Protein AF-A0A8R1E162-F1 (afdb_monomer)

Organism: Caenorhabditis japonica (NCBI:txid281687)

Solvent-accessible surface area (backbone atoms only — not comparable to full-atom values): 7621 Å² total; per-residue (Å²): 132,63,86,86,76,81,49,99,60,56,69,64,55,54,43,65,66,39,56,52,49,50,54,48,38,51,54,51,52,52,53,52,51,52,51,54,53,46,60,74,77,42,94,71,64,73,76,71,47,50,65,53,53,52,53,47,50,51,52,45,52,51,50,51,51,53,49,59,73,41,41,67,60,51,53,52,51,74,73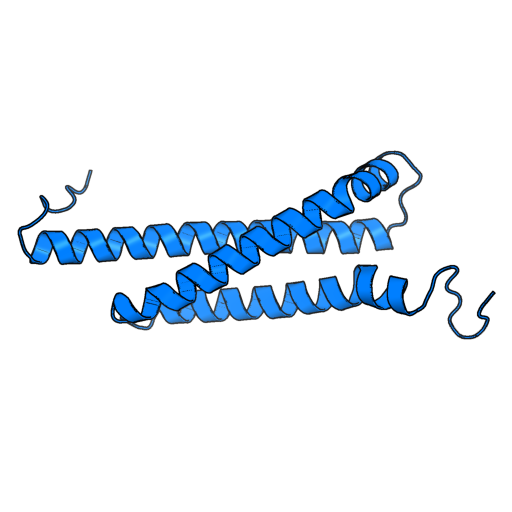,44,90,72,56,68,67,61,53,48,48,49,51,53,48,52,51,37,52,52,52,51,45,52,49,45,51,51,52,50,53,52,49,52,56,52,50,51,52,53,37,22,77,69,69,78,40,81,64,85,75,88,124

Radius of gyration: 20.41 Å; Cα contacts (8 Å, |Δi|>4): 56; chains: 1; bounding box: 57×27×56 Å

Secondary structure (DSSP, 8-state):
--TTS--SS-HHHHIIIIIHHHHHHHHHHHHHHHHHHHHHH----HHHHHHHHHHHHHHHHHHHHHHHHHHHHHHHHHHS---HHHHHHHHHHHHHHHHHHHHHHHHHHHHHHHHHHHHHHTTSS------

pLDDT: mean 71.92, std 12.59, range [33.78, 88.12]

Structure (mmCIF, N/CA/C/O backbone):
data_AF-A0A8R1E162-F1
#
_entry.id   AF-A0A8R1E162-F1
#
loop_
_atom_site.group_PDB
_atom_site.id
_atom_site.type_symbol
_atom_site.label_atom_id
_atom_site.label_alt_id
_atom_site.label_comp_id
_atom_site.label_asym_id
_atom_site.label_entity_id
_atom_site.label_seq_id
_atom_site.pdbx_PDB_ins_code
_atom_site.Cartn_x
_atom_site.Cartn_y
_atom_site.Cartn_z
_atom_site.occupancy
_atom_site.B_iso_or_equiv
_atom_site.auth_seq_id
_atom_site.auth_comp_id
_atom_site.auth_asym_id
_atom_site.auth_atom_id
_atom_site.pdbx_PDB_model_num
ATOM 1 N N . MET A 1 1 ? 30.392 -4.630 -24.524 1.00 35.34 1 MET A N 1
ATOM 2 C CA . MET A 1 1 ? 29.495 -5.801 -24.651 1.00 35.34 1 MET A CA 1
ATOM 3 C C . MET A 1 1 ? 29.882 -6.850 -23.614 1.00 35.34 1 MET A C 1
ATOM 5 O O . MET A 1 1 ? 30.885 -7.531 -23.805 1.00 35.34 1 MET A O 1
ATOM 9 N N . HIS A 1 2 ? 29.142 -6.963 -22.504 1.00 33.78 2 HIS A N 1
ATOM 10 C CA . HIS A 1 2 ? 29.360 -8.028 -21.514 1.00 33.78 2 HIS A CA 1
ATOM 11 C C . HIS A 1 2 ? 28.654 -9.313 -21.975 1.00 33.78 2 HIS A C 1
ATOM 13 O O . HIS A 1 2 ? 27.449 -9.491 -21.850 1.00 33.78 2 HIS A O 1
ATOM 19 N N . ARG A 1 3 ? 29.452 -10.203 -22.565 1.00 43.38 3 ARG A N 1
ATOM 20 C CA . ARG A 1 3 ? 29.062 -11.355 -23.393 1.00 43.38 3 ARG A CA 1
ATOM 21 C C . ARG A 1 3 ? 28.604 -12.603 -22.612 1.00 43.38 3 ARG A C 1
ATOM 23 O O . ARG A 1 3 ? 28.528 -13.677 -23.192 1.00 43.38 3 ARG A O 1
ATOM 30 N N . VAL A 1 4 ? 28.311 -12.487 -21.316 1.00 49.34 4 VAL A N 1
ATOM 31 C CA . VAL A 1 4 ? 27.971 -13.653 -20.468 1.00 49.34 4 VAL A CA 1
ATOM 32 C C . VAL A 1 4 ? 26.464 -13.772 -20.192 1.00 49.34 4 VAL A C 1
ATOM 34 O O . VAL A 1 4 ? 25.999 -14.869 -19.913 1.00 49.34 4 VAL A O 1
ATOM 37 N N . LEU A 1 5 ? 25.681 -12.692 -20.345 1.00 44.44 5 LEU A N 1
ATOM 38 C CA . LEU A 1 5 ? 24.229 -12.687 -20.064 1.00 44.44 5 LEU A CA 1
ATOM 39 C C . LEU A 1 5 ? 23.351 -12.101 -21.185 1.00 44.44 5 LEU A C 1
ATOM 41 O O . LEU A 1 5 ? 22.138 -12.048 -21.038 1.00 44.44 5 LEU A O 1
ATOM 45 N N . GLY A 1 6 ? 23.928 -11.669 -22.311 1.00 46.44 6 GLY A N 1
ATOM 46 C CA . GLY A 1 6 ? 23.145 -11.152 -23.445 1.00 46.44 6 GLY A CA 1
ATOM 47 C C . GLY A 1 6 ? 22.441 -9.807 -23.202 1.00 46.44 6 GLY A C 1
ATOM 48 O O . GLY A 1 6 ? 21.619 -9.410 -24.019 1.00 46.44 6 GLY A O 1
ATOM 49 N N . THR A 1 7 ? 22.762 -9.084 -22.124 1.00 47.56 7 THR A N 1
ATOM 50 C CA . THR A 1 7 ? 22.161 -7.779 -21.807 1.00 47.56 7 THR A CA 1
ATOM 51 C C . THR A 1 7 ? 23.043 -6.616 -22.285 1.00 47.56 7 THR A C 1
ATOM 53 O O . THR A 1 7 ? 24.261 -6.616 -22.089 1.00 47.56 7 THR A O 1
ATOM 56 N N . ASN A 1 8 ? 22.429 -5.601 -22.908 1.00 51.41 8 ASN A N 1
ATOM 57 C CA . ASN A 1 8 ? 23.106 -4.377 -23.381 1.00 51.41 8 ASN A CA 1
ATOM 58 C C . ASN A 1 8 ? 23.341 -3.329 -22.272 1.00 51.41 8 ASN A C 1
ATOM 60 O O . ASN A 1 8 ? 24.016 -2.330 -22.502 1.00 51.41 8 ASN A O 1
ATOM 64 N N . GLU A 1 9 ? 22.825 -3.583 -21.071 1.00 54.50 9 GLU A N 1
ATOM 65 C CA . GLU A 1 9 ? 22.853 -2.707 -19.897 1.00 54.50 9 GLU A CA 1
ATOM 66 C C . GLU A 1 9 ? 23.585 -3.390 -18.725 1.00 54.50 9 GLU A C 1
ATOM 68 O O . GLU A 1 9 ? 23.762 -4.616 -18.714 1.00 54.50 9 GLU A O 1
ATOM 73 N N . CYS A 1 10 ? 24.012 -2.605 -17.726 1.00 57.28 10 CYS A N 1
ATOM 74 C CA . CYS A 1 10 ? 24.603 -3.130 -16.491 1.00 57.28 10 CYS A CA 1
ATOM 75 C C . CYS A 1 10 ? 23.674 -4.175 -15.853 1.00 57.28 10 CYS A C 1
ATOM 77 O O . CYS A 1 10 ? 22.476 -3.944 -15.726 1.00 57.28 10 CYS A O 1
ATOM 79 N N . VAL A 1 11 ? 24.234 -5.293 -15.379 1.00 52.94 11 VAL A N 1
ATOM 80 C CA . VAL A 1 11 ? 23.497 -6.344 -14.645 1.00 52.94 11 VAL A CA 1
ATOM 81 C C . VAL A 1 11 ? 22.724 -5.749 -13.462 1.00 52.94 11 VAL A C 1
ATOM 83 O O . VAL A 1 11 ? 21.596 -6.151 -13.202 1.00 52.94 11 VAL A O 1
ATOM 86 N N . ALA A 1 12 ? 23.284 -4.716 -12.826 1.00 47.22 12 ALA A N 1
ATOM 87 C CA . ALA A 1 12 ? 22.604 -3.918 -11.813 1.00 47.22 12 ALA A CA 1
ATOM 88 C C . ALA A 1 12 ? 21.333 -3.231 -12.342 1.00 47.22 12 ALA A C 1
ATOM 90 O O . ALA A 1 12 ? 20.329 -3.275 -11.661 1.00 47.22 12 ALA A O 1
ATOM 91 N N . ASN A 1 13 ? 21.322 -2.684 -13.562 1.00 53.97 13 ASN A N 1
ATOM 92 C CA . ASN A 1 13 ? 20.135 -2.060 -14.162 1.00 53.97 13 ASN A CA 1
ATOM 93 C C . ASN A 1 13 ? 19.049 -3.098 -14.518 1.00 53.97 13 ASN A C 1
ATOM 95 O O . ASN A 1 13 ? 17.860 -2.826 -14.387 1.00 53.97 13 ASN A O 1
ATOM 99 N N . TYR A 1 14 ? 19.444 -4.314 -14.907 1.00 52.59 14 TYR A N 1
ATOM 100 C CA . TYR A 1 14 ? 18.510 -5.421 -15.154 1.00 52.59 14 TYR A CA 1
ATOM 101 C C . TYR A 1 14 ? 17.903 -5.977 -13.849 1.00 52.59 14 TYR A C 1
ATOM 103 O O . TYR A 1 14 ? 16.698 -6.225 -13.766 1.00 52.59 14 TYR A O 1
ATOM 111 N N . LEU A 1 15 ? 18.724 -6.117 -12.801 1.00 47.38 15 LEU A N 1
ATOM 112 C CA . LEU A 1 15 ? 18.287 -6.553 -11.471 1.00 47.38 15 LEU A CA 1
ATOM 113 C C . LEU A 1 15 ? 17.467 -5.479 -10.731 1.00 47.38 15 LEU A C 1
ATOM 115 O O . LEU A 1 15 ? 16.392 -5.815 -10.239 1.00 47.38 15 LEU A O 1
ATOM 119 N N . ASP A 1 16 ? 17.893 -4.208 -10.714 1.00 54.59 16 ASP A N 1
ATOM 120 C CA . ASP A 1 16 ? 17.160 -3.081 -10.094 1.00 54.59 16 ASP A CA 1
ATOM 121 C C . ASP A 1 16 ? 15.916 -2.661 -10.887 1.00 54.59 16 ASP A C 1
ATOM 123 O O . ASP A 1 16 ? 14.951 -2.133 -10.322 1.00 54.59 16 ASP A O 1
ATOM 127 N N . GLY A 1 17 ? 15.943 -2.821 -12.211 1.00 55.56 17 GLY A N 1
ATOM 128 C CA . GLY A 1 17 ? 14.936 -2.257 -13.105 1.00 55.56 17 GLY A CA 1
ATOM 129 C C . GLY A 1 17 ? 13.632 -3.047 -13.144 1.00 55.56 17 GLY A C 1
ATOM 130 O O . GLY A 1 17 ? 12.563 -2.437 -13.195 1.00 55.56 17 GLY A O 1
ATOM 131 N N . GLY A 1 18 ? 13.704 -4.383 -13.092 1.00 58.56 18 GLY A N 1
ATOM 132 C CA . GLY A 1 18 ? 12.543 -5.248 -13.330 1.00 58.56 18 GLY A CA 1
ATOM 133 C C . GLY A 1 18 ? 12.359 -6.372 -12.320 1.00 58.56 18 GLY A C 1
ATOM 134 O O . GLY A 1 18 ? 11.331 -6.428 -11.645 1.00 58.56 18 GLY A O 1
ATOM 135 N N . TYR A 1 19 ? 13.357 -7.244 -12.169 1.00 58.81 19 TYR A N 1
ATOM 136 C CA . TYR A 1 19 ? 13.227 -8.454 -11.347 1.00 58.81 19 TYR A CA 1
ATOM 137 C C . TYR A 1 19 ? 13.083 -8.162 -9.851 1.00 58.81 19 TYR A C 1
ATOM 139 O O . TYR A 1 19 ? 12.210 -8.734 -9.196 1.00 58.81 19 TYR A O 1
ATOM 147 N N . MET A 1 20 ? 13.882 -7.241 -9.308 1.00 60.91 20 MET A N 1
ATOM 148 C CA . MET A 1 20 ? 13.794 -6.873 -7.895 1.00 60.91 20 MET A CA 1
ATOM 149 C C . MET A 1 20 ? 12.483 -6.139 -7.581 1.00 60.91 20 MET A C 1
ATOM 151 O O . MET A 1 20 ? 11.869 -6.397 -6.549 1.00 60.91 20 MET A O 1
ATOM 155 N N . ARG A 1 21 ? 11.985 -5.301 -8.504 1.00 66.44 21 ARG A N 1
ATOM 156 C CA . ARG A 1 21 ? 10.689 -4.609 -8.366 1.00 66.44 21 ARG A CA 1
ATOM 157 C C . ARG A 1 21 ? 9.506 -5.569 -8.457 1.00 66.44 21 ARG A C 1
ATOM 159 O O . ARG A 1 21 ? 8.534 -5.405 -7.722 1.00 66.44 21 ARG A O 1
ATOM 166 N N . PHE A 1 22 ? 9.589 -6.577 -9.321 1.00 64.75 22 PHE A N 1
ATOM 167 C CA . PHE A 1 22 ? 8.576 -7.621 -9.455 1.00 64.75 22 PHE A CA 1
ATOM 168 C C . PHE A 1 22 ? 8.503 -8.500 -8.199 1.00 64.75 22 PHE A C 1
ATOM 170 O O . PHE A 1 22 ? 7.427 -8.648 -7.619 1.00 64.75 22 PHE A O 1
ATOM 177 N N . ALA A 1 23 ? 9.646 -9.011 -7.728 1.00 67.75 23 ALA A N 1
ATOM 178 C CA . ALA A 1 23 ? 9.720 -9.811 -6.505 1.00 67.75 23 ALA A CA 1
ATOM 179 C C . ALA A 1 23 ? 9.231 -9.019 -5.281 1.00 67.75 23 ALA A C 1
ATOM 181 O O . ALA A 1 23 ? 8.397 -9.513 -4.523 1.00 67.75 23 ALA A O 1
ATOM 182 N N . TRP A 1 24 ? 9.657 -7.757 -5.161 1.00 70.88 24 TRP A N 1
ATOM 183 C CA . TRP A 1 24 ? 9.173 -6.837 -4.133 1.00 70.88 24 TRP A CA 1
ATOM 184 C C . TRP A 1 24 ? 7.656 -6.647 -4.195 1.00 70.88 24 TRP A C 1
ATOM 186 O O . TRP A 1 24 ? 6.981 -6.683 -3.173 1.00 70.88 24 TRP A O 1
ATOM 196 N N . THR A 1 25 ? 7.093 -6.474 -5.393 1.00 69.62 25 THR A N 1
ATOM 197 C CA . THR A 1 25 ? 5.648 -6.276 -5.563 1.00 69.62 25 THR A CA 1
ATOM 198 C C . THR A 1 25 ? 4.849 -7.503 -5.121 1.00 69.62 25 THR A C 1
ATOM 200 O O . THR A 1 25 ? 3.793 -7.353 -4.505 1.00 69.62 25 THR A O 1
ATOM 203 N N . ILE A 1 26 ? 5.350 -8.713 -5.383 1.00 73.38 26 ILE A N 1
ATOM 204 C CA . ILE A 1 26 ? 4.723 -9.965 -4.935 1.00 73.38 26 ILE A CA 1
ATOM 205 C C . ILE A 1 26 ? 4.803 -10.099 -3.416 1.00 73.38 26 ILE A C 1
ATOM 207 O O . ILE A 1 26 ? 3.782 -10.348 -2.770 1.00 73.38 26 ILE A O 1
ATOM 211 N N . GLU A 1 27 ? 5.992 -9.914 -2.844 1.00 76.19 27 GLU A N 1
ATOM 212 C CA . GLU A 1 27 ? 6.207 -10.014 -1.401 1.00 76.19 27 GLU A CA 1
ATOM 213 C C . GLU A 1 27 ? 5.341 -8.990 -0.661 1.00 76.19 27 GLU A C 1
ATOM 215 O O . GLU A 1 27 ? 4.576 -9.351 0.237 1.00 76.19 27 GLU A O 1
ATOM 220 N N . GLN A 1 28 ? 5.337 -7.742 -1.129 1.00 75.88 28 GLN A N 1
ATOM 221 C CA . GLN A 1 28 ? 4.508 -6.678 -0.580 1.00 75.88 28 GLN A CA 1
ATOM 222 C C . GLN A 1 28 ? 3.016 -7.001 -0.715 1.00 75.88 28 GLN A C 1
ATOM 224 O O . GLN A 1 28 ? 2.279 -6.873 0.258 1.00 75.88 28 GLN A O 1
ATOM 229 N N . SER A 1 29 ? 2.552 -7.487 -1.871 1.00 73.44 29 SER A N 1
ATOM 230 C CA . SER A 1 29 ? 1.143 -7.877 -2.051 1.00 73.44 29 SER A CA 1
ATOM 231 C C . SER A 1 29 ? 0.734 -8.996 -1.089 1.00 73.44 29 SER A C 1
ATOM 233 O O . SER A 1 29 ? -0.354 -8.954 -0.511 1.00 73.44 29 SER A O 1
ATOM 235 N N . SER A 1 30 ? 1.621 -9.968 -0.858 1.00 75.38 30 SER A N 1
ATOM 236 C CA . SER A 1 30 ? 1.380 -11.060 0.087 1.00 75.38 30 SER A CA 1
ATOM 237 C C . SER A 1 30 ? 1.320 -10.568 1.540 1.00 75.38 30 SER A C 1
ATOM 239 O O . SER A 1 30 ? 0.408 -10.937 2.282 1.00 75.38 30 SER A O 1
ATOM 241 N N . ALA A 1 31 ? 2.216 -9.658 1.931 1.00 76.88 31 ALA A N 1
ATOM 242 C CA . ALA A 1 31 ? 2.233 -9.056 3.260 1.00 76.88 31 ALA A CA 1
ATOM 243 C C . ALA A 1 31 ? 0.986 -8.188 3.511 1.00 76.88 31 ALA A C 1
ATOM 245 O O . ALA A 1 31 ? 0.373 -8.258 4.582 1.00 76.88 31 ALA A O 1
ATOM 246 N N . LEU A 1 32 ? 0.553 -7.419 2.507 1.00 76.25 32 LEU A N 1
ATOM 247 C CA . LEU A 1 32 ? -0.677 -6.626 2.562 1.00 76.25 32 LEU A CA 1
ATOM 248 C C . LEU A 1 32 ? -1.907 -7.527 2.729 1.00 76.25 32 LEU A C 1
ATOM 250 O O . LEU A 1 32 ? -2.766 -7.251 3.565 1.00 76.25 32 LEU A O 1
ATOM 254 N N . PHE A 1 33 ? -1.962 -8.656 2.024 1.00 76.50 33 PHE A N 1
ATOM 255 C CA . PHE A 1 33 ? -3.051 -9.618 2.178 1.00 76.50 33 PHE A CA 1
ATOM 256 C C . PHE A 1 33 ? -3.095 -10.234 3.586 1.00 76.50 33 PHE A C 1
ATOM 258 O O . PHE A 1 33 ? -4.145 -10.253 4.230 1.00 76.50 33 PHE A O 1
ATOM 265 N N . VAL A 1 34 ? -1.949 -10.669 4.119 1.00 77.88 34 VAL A N 1
ATOM 266 C CA . VAL A 1 34 ? -1.856 -11.212 5.486 1.00 77.88 34 VAL A CA 1
ATOM 267 C C . VAL A 1 34 ? -2.256 -10.165 6.530 1.00 77.88 34 VAL A C 1
ATOM 269 O O . VAL A 1 34 ? -2.950 -10.478 7.501 1.00 77.88 34 VAL A O 1
ATOM 272 N N . SER A 1 35 ? -1.866 -8.905 6.332 1.00 74.75 35 SER A N 1
ATOM 273 C CA . SER A 1 35 ? -2.237 -7.821 7.244 1.00 74.75 35 SER A CA 1
ATOM 274 C C . SER A 1 35 ? -3.731 -7.472 7.188 1.00 74.75 35 SER A C 1
ATOM 276 O O . SER A 1 35 ? -4.315 -7.253 8.251 1.00 74.75 35 SER A O 1
ATOM 278 N N . LEU A 1 36 ? -4.388 -7.530 6.018 1.00 75.00 36 LEU A N 1
ATOM 279 C CA . LEU A 1 36 ? -5.856 -7.441 5.908 1.00 75.00 36 LEU A CA 1
ATOM 280 C C . LEU A 1 36 ? -6.546 -8.540 6.718 1.00 75.00 36 LEU A C 1
ATOM 282 O O . LEU A 1 36 ? -7.439 -8.254 7.516 1.00 75.00 36 LEU A O 1
ATOM 286 N N . VAL A 1 37 ? -6.102 -9.790 6.562 1.00 78.12 37 VAL A N 1
ATOM 287 C CA . VAL A 1 37 ? -6.651 -10.925 7.318 1.00 78.12 37 VAL A CA 1
ATOM 288 C C . VAL A 1 37 ? -6.456 -10.715 8.824 1.00 78.12 37 VAL A C 1
ATOM 290 O O . VAL A 1 37 ? -7.390 -10.895 9.605 1.00 78.12 37 VAL A O 1
ATOM 293 N N . SER A 1 38 ? -5.277 -10.248 9.249 1.00 75.94 38 SER A N 1
ATOM 294 C CA . SER A 1 38 ? -5.001 -9.950 10.660 1.00 75.94 38 SER A CA 1
ATOM 295 C C . SER A 1 38 ? -5.922 -8.863 11.224 1.00 75.94 38 SER A C 1
ATOM 297 O O . SER A 1 38 ? -6.373 -8.986 12.363 1.00 75.94 38 SER A O 1
ATOM 299 N N . LEU A 1 39 ? -6.228 -7.819 10.446 1.00 72.94 39 LEU A N 1
ATOM 300 C CA . LEU A 1 39 ? -7.116 -6.730 10.868 1.00 72.94 39 LEU A CA 1
ATOM 301 C C . LEU A 1 39 ? -8.557 -7.198 11.087 1.00 72.94 39 LEU A C 1
ATOM 303 O O . LEU A 1 39 ? -9.210 -6.723 12.016 1.00 72.94 39 LEU A O 1
ATOM 307 N N . ILE A 1 40 ? -9.039 -8.132 10.265 1.00 75.31 40 ILE A N 1
ATOM 308 C CA . ILE A 1 40 ? -10.393 -8.691 10.383 1.00 75.31 40 ILE A CA 1
ATOM 309 C C . ILE A 1 40 ? -10.471 -9.657 11.572 1.00 75.31 40 ILE A C 1
ATOM 311 O O . ILE A 1 40 ? -11.416 -9.603 12.360 1.00 75.31 40 ILE A O 1
ATOM 315 N N . CYS A 1 41 ? -9.472 -10.530 11.730 1.00 74.56 41 CYS A N 1
ATOM 316 C CA . CYS A 1 41 ? -9.500 -11.586 12.741 1.00 74.56 41 CYS A CA 1
ATOM 317 C C . CYS A 1 4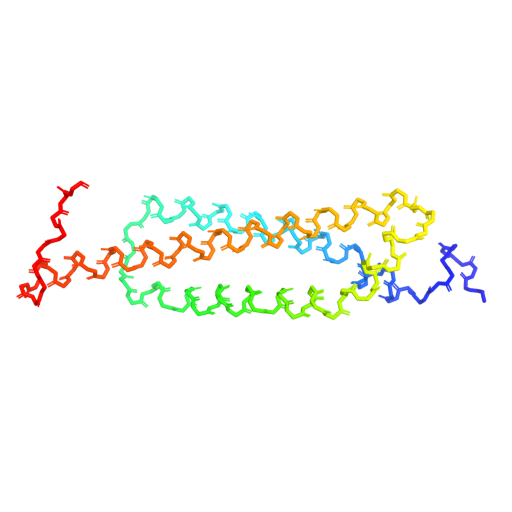1 ? -9.109 -11.110 14.149 1.00 74.56 41 CYS A C 1
ATOM 319 O O . CYS A 1 41 ? -9.527 -11.720 15.133 1.00 74.56 41 CYS A O 1
ATOM 321 N N . MET A 1 42 ? -8.310 -10.044 14.283 1.00 71.31 42 MET A N 1
ATOM 322 C CA . MET A 1 42 ? -7.768 -9.609 15.576 1.00 71.31 42 MET A CA 1
ATOM 323 C C . MET A 1 42 ? -8.212 -8.192 15.946 1.00 71.31 42 MET A C 1
ATOM 325 O O . MET A 1 42 ? -7.875 -7.207 15.290 1.00 71.31 42 MET A O 1
ATOM 329 N N . LYS A 1 43 ? -8.888 -8.053 17.092 1.00 66.06 43 LYS A N 1
ATOM 330 C CA . LYS A 1 43 ? -9.170 -6.742 17.695 1.00 66.06 43 LYS A CA 1
ATOM 331 C C . LYS A 1 43 ? -7.888 -6.187 18.323 1.00 66.06 43 LYS A C 1
ATOM 333 O O . LYS A 1 43 ? -7.592 -6.474 19.478 1.00 66.06 43 LYS A O 1
ATOM 338 N N . LYS A 1 44 ? -7.125 -5.391 17.569 1.00 69.06 44 LYS A N 1
ATOM 339 C CA . LYS A 1 44 ? -5.909 -4.736 18.078 1.00 69.06 44 LYS A CA 1
ATOM 340 C C . LYS A 1 44 ? -6.218 -3.400 18.778 1.00 69.06 44 LYS A C 1
ATOM 342 O O . LYS A 1 44 ? -7.166 -2.710 18.383 1.00 69.06 44 LYS A O 1
ATOM 347 N N . PRO A 1 45 ? -5.450 -3.029 19.820 1.00 71.94 45 PRO A N 1
ATOM 348 C CA . PRO A 1 45 ? -5.557 -1.716 20.451 1.00 71.94 45 PRO A CA 1
ATOM 349 C C . PRO A 1 45 ? -5.119 -0.611 19.478 1.00 71.94 45 PRO A C 1
ATOM 351 O O . PRO A 1 45 ? -4.190 -0.797 18.694 1.00 71.94 45 PRO A O 1
ATOM 354 N N . LEU A 1 46 ? -5.779 0.550 19.548 1.00 73.88 46 LEU A N 1
ATOM 355 C CA . LEU A 1 46 ? -5.620 1.646 18.580 1.00 73.88 46 LEU A CA 1
ATOM 356 C C . LEU A 1 46 ? -4.1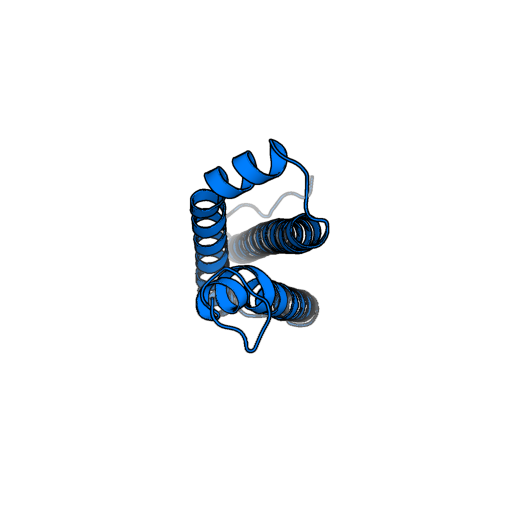76 2.178 18.499 1.00 73.88 46 LEU A C 1
ATOM 358 O O . LEU A 1 46 ? -3.690 2.511 17.424 1.00 73.88 46 LEU A O 1
ATOM 362 N N . TRP A 1 47 ? -3.467 2.197 19.631 1.00 74.38 47 TRP A N 1
ATOM 363 C CA . TRP A 1 47 ? -2.084 2.678 19.709 1.00 74.38 47 TRP A CA 1
ATOM 364 C C . TRP A 1 47 ? -1.104 1.815 18.901 1.00 74.38 47 TRP A C 1
ATOM 366 O O . TRP A 1 47 ? -0.123 2.319 18.368 1.00 74.38 47 TRP A O 1
ATOM 376 N N . LEU A 1 48 ? -1.401 0.521 18.737 1.00 77.69 48 LEU A N 1
ATOM 377 C CA . LEU A 1 48 ? -0.571 -0.393 17.950 1.00 77.69 48 LEU A CA 1
ATOM 378 C C . LEU A 1 48 ? -0.800 -0.240 16.436 1.00 77.69 48 LEU A C 1
ATOM 380 O O . LEU A 1 48 ? 0.019 -0.704 15.647 1.00 77.69 48 LEU A O 1
ATOM 384 N N . LEU A 1 49 ? -1.890 0.416 16.014 1.00 78.81 49 LEU A N 1
ATOM 385 C CA . LEU A 1 49 ? -2.138 0.708 14.599 1.00 78.81 49 LEU A CA 1
ATOM 386 C C . LEU A 1 49 ? -1.266 1.858 14.076 1.00 78.81 49 LEU A C 1
ATOM 388 O O . LEU A 1 49 ? -0.956 1.879 12.890 1.00 78.81 49 LEU A O 1
ATOM 392 N N . TRP A 1 50 ? -0.856 2.784 14.945 1.00 79.50 50 TRP A N 1
ATOM 393 C CA . TRP A 1 50 ? -0.115 3.993 14.570 1.00 79.50 50 TRP A CA 1
ATOM 394 C C . TRP A 1 50 ? 1.209 3.724 13.841 1.00 79.50 50 TRP A C 1
ATOM 396 O O . TRP A 1 50 ? 1.401 4.273 12.754 1.00 79.50 50 TRP A O 1
ATOM 406 N N . PRO A 1 51 ? 2.112 2.865 14.362 1.00 83.62 51 PRO A N 1
ATOM 407 C CA . PRO A 1 51 ? 3.356 2.537 13.665 1.00 83.62 51 PRO A CA 1
ATOM 408 C C . PRO A 1 51 ? 3.101 1.890 12.300 1.00 83.62 51 PRO A C 1
ATOM 410 O O . PRO A 1 51 ? 3.793 2.195 11.331 1.00 83.62 51 PRO A O 1
ATOM 413 N N . GLY A 1 52 ? 2.071 1.041 12.212 1.00 81.44 52 GLY A N 1
ATOM 414 C CA . GLY A 1 52 ? 1.651 0.419 10.958 1.00 81.44 52 GLY A CA 1
ATOM 415 C C . GLY A 1 52 ? 1.136 1.442 9.945 1.00 81.44 52 GLY A C 1
ATOM 416 O O . GLY A 1 52 ? 1.532 1.393 8.786 1.00 81.44 52 GLY A O 1
ATOM 417 N N . LEU A 1 53 ? 0.322 2.407 10.385 1.00 84.25 53 LEU A N 1
ATOM 418 C CA . LEU A 1 53 ? -0.172 3.509 9.553 1.00 84.25 53 LEU A CA 1
ATOM 419 C C . LEU A 1 53 ? 0.976 4.352 8.987 1.00 84.25 53 LEU A C 1
ATOM 421 O O . LEU A 1 53 ? 0.978 4.670 7.797 1.00 84.25 53 LEU A O 1
ATOM 425 N N . LEU A 1 54 ? 1.948 4.705 9.834 1.00 85.56 54 LEU A N 1
ATOM 426 C CA . LEU A 1 54 ? 3.106 5.508 9.440 1.00 85.56 54 LEU A CA 1
ATOM 427 C C . LEU A 1 54 ? 3.984 4.774 8.427 1.00 85.56 54 LEU A C 1
ATOM 429 O O . LEU A 1 54 ? 4.298 5.338 7.381 1.00 85.56 54 LEU A O 1
ATOM 433 N N . MET A 1 55 ? 4.330 3.515 8.710 1.00 85.25 55 MET A N 1
ATOM 434 C CA . MET A 1 55 ? 5.121 2.680 7.801 1.00 85.25 55 MET A CA 1
ATOM 435 C C . MET A 1 55 ? 4.407 2.482 6.463 1.00 85.25 55 MET A C 1
ATOM 437 O O . MET A 1 55 ? 4.988 2.671 5.402 1.00 85.25 55 MET A O 1
ATOM 441 N N . GLN A 1 56 ? 3.117 2.158 6.482 1.00 85.69 56 GLN A N 1
ATOM 442 C CA . GLN A 1 56 ? 2.360 1.928 5.255 1.00 85.69 56 GLN A CA 1
ATOM 443 C C . GLN A 1 56 ? 2.211 3.209 4.409 1.00 85.69 56 GLN A C 1
ATOM 445 O O . GLN A 1 56 ? 2.291 3.179 3.174 1.00 85.69 56 GLN A O 1
ATOM 450 N N . SER A 1 57 ? 2.054 4.359 5.067 1.00 86.56 57 SER A N 1
ATOM 451 C CA . SER A 1 57 ? 2.010 5.662 4.398 1.00 86.56 57 SER A CA 1
ATOM 452 C C . SER A 1 57 ? 3.369 6.032 3.795 1.00 86.56 57 SER A C 1
ATOM 454 O O . SER A 1 57 ? 3.412 6.496 2.656 1.00 86.56 57 SER A O 1
ATOM 456 N N . SER A 1 58 ? 4.482 5.771 4.492 1.00 86.38 58 SER A N 1
ATOM 457 C CA . SER A 1 58 ? 5.827 6.022 3.956 1.00 86.38 58 SER A CA 1
ATOM 458 C C . SER A 1 58 ? 6.150 5.120 2.763 1.00 86.38 58 SER A C 1
ATOM 460 O O . SER A 1 58 ? 6.683 5.613 1.771 1.00 86.38 58 SER A O 1
ATOM 462 N N . TYR A 1 59 ? 5.741 3.846 2.787 1.00 82.88 59 TYR A N 1
ATOM 463 C CA . TYR A 1 59 ? 5.852 2.952 1.628 1.00 82.88 59 TYR A CA 1
ATOM 464 C C . TYR A 1 59 ? 5.067 3.465 0.423 1.00 82.88 59 TYR A C 1
ATOM 466 O O . TYR A 1 59 ? 5.580 3.477 -0.695 1.00 82.88 59 TYR A O 1
ATOM 474 N N . THR A 1 60 ? 3.834 3.926 0.643 1.00 85.19 60 THR A N 1
ATOM 475 C CA . THR A 1 60 ? 3.000 4.486 -0.430 1.00 85.19 60 THR A CA 1
ATOM 476 C C . THR A 1 60 ? 3.645 5.732 -1.035 1.00 85.19 60 THR A C 1
ATOM 478 O O . THR A 1 60 ? 3.709 5.857 -2.255 1.00 85.19 60 THR A O 1
ATOM 481 N N . LEU A 1 61 ? 4.186 6.625 -0.201 1.00 84.75 61 LEU A N 1
ATOM 482 C CA . LEU A 1 61 ? 4.917 7.805 -0.665 1.00 84.75 61 LEU A CA 1
ATOM 483 C C . LEU A 1 61 ? 6.192 7.431 -1.430 1.00 84.75 61 LEU A C 1
ATOM 485 O O . LEU A 1 61 ? 6.434 7.978 -2.503 1.00 84.75 61 LEU A O 1
ATOM 489 N N . GLY A 1 62 ? 6.973 6.476 -0.924 1.00 84.31 62 GLY A N 1
ATOM 490 C CA . GLY A 1 62 ? 8.181 5.991 -1.590 1.00 84.31 62 GLY A CA 1
ATOM 491 C C . GLY A 1 62 ? 7.888 5.431 -2.982 1.00 84.31 62 GLY A C 1
ATOM 492 O O . GLY A 1 62 ? 8.553 5.800 -3.949 1.00 84.31 62 GLY A O 1
ATOM 493 N N . LEU A 1 63 ? 6.843 4.608 -3.112 1.00 79.88 63 LEU A N 1
ATOM 494 C CA . LEU A 1 63 ? 6.415 4.072 -4.405 1.00 79.88 63 LEU A CA 1
ATOM 495 C C . LEU A 1 63 ? 5.898 5.163 -5.354 1.00 79.88 63 LEU A C 1
ATOM 497 O O . LEU A 1 63 ? 6.191 5.108 -6.546 1.00 79.88 63 LEU A O 1
ATOM 501 N N . SER A 1 64 ? 5.203 6.187 -4.850 1.00 82.44 64 SER A N 1
ATOM 502 C CA . SER A 1 64 ? 4.793 7.340 -5.667 1.00 82.44 64 SER A CA 1
ATOM 503 C C . SER A 1 64 ? 5.999 8.098 -6.227 1.00 82.44 64 SER A C 1
ATOM 505 O O . SER A 1 64 ? 6.013 8.448 -7.405 1.00 82.44 64 SER A O 1
ATOM 507 N N . VAL A 1 65 ? 7.039 8.315 -5.413 1.00 83.81 65 VAL A N 1
ATOM 508 C CA . VAL A 1 65 ? 8.280 8.978 -5.851 1.00 83.81 65 VAL A CA 1
ATOM 509 C C . VAL A 1 65 ? 9.018 8.134 -6.890 1.00 83.81 65 VAL A C 1
ATOM 511 O O . VAL A 1 65 ? 9.449 8.663 -7.911 1.00 83.81 65 VAL A O 1
ATOM 514 N N . LEU A 1 66 ? 9.111 6.819 -6.682 1.00 77.88 66 LEU A N 1
ATOM 515 C CA . LEU A 1 66 ? 9.677 5.883 -7.662 1.00 77.88 66 LEU A CA 1
ATOM 516 C C . LEU A 1 66 ? 8.893 5.903 -8.985 1.00 77.88 66 LEU A C 1
ATOM 518 O O . LEU A 1 66 ? 9.492 5.917 -10.063 1.00 77.88 66 LEU A O 1
ATOM 522 N N . THR A 1 67 ? 7.563 5.980 -8.915 1.00 78.75 67 THR A N 1
ATOM 523 C CA . THR A 1 67 ? 6.697 6.104 -10.096 1.00 78.75 67 THR A CA 1
ATOM 524 C C . THR A 1 67 ? 6.957 7.425 -10.825 1.00 78.75 67 THR A C 1
ATOM 526 O O . THR A 1 67 ? 7.119 7.443 -12.040 1.00 78.75 6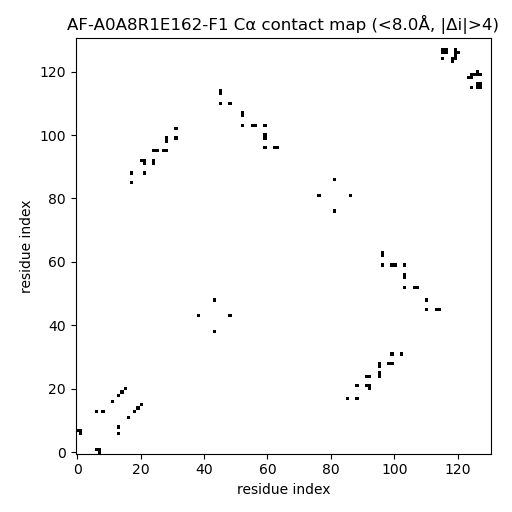7 THR A O 1
ATOM 529 N N . MET A 1 68 ? 7.091 8.534 -10.094 1.00 80.12 68 MET A N 1
ATOM 530 C CA . MET A 1 68 ? 7.418 9.838 -10.677 1.00 80.12 68 MET A CA 1
ATOM 531 C C . MET A 1 68 ? 8.817 9.860 -11.312 1.00 80.12 68 MET A C 1
ATOM 533 O O . MET A 1 68 ? 8.986 10.398 -12.402 1.00 80.12 68 MET A O 1
ATOM 537 N N . ALA A 1 69 ? 9.810 9.230 -10.679 1.00 75.75 69 ALA A N 1
ATOM 538 C CA . ALA A 1 69 ? 11.168 9.117 -11.214 1.00 75.75 69 ALA A CA 1
ATOM 539 C C . ALA A 1 69 ? 11.230 8.266 -12.495 1.00 75.75 69 ALA A C 1
ATOM 541 O O . ALA A 1 69 ? 12.093 8.473 -13.347 1.00 75.75 69 ALA A O 1
ATOM 542 N N . THR A 1 70 ? 10.301 7.321 -12.647 1.00 70.69 70 THR A N 1
ATOM 543 C CA . THR A 1 70 ? 10.188 6.450 -13.825 1.00 70.69 70 THR A CA 1
ATOM 544 C C . THR A 1 70 ? 9.213 6.978 -14.883 1.00 70.69 70 THR A C 1
ATOM 546 O O . THR A 1 70 ? 9.227 6.479 -16.004 1.00 70.69 70 THR A O 1
ATOM 549 N N . ALA A 1 71 ? 8.452 8.042 -14.598 1.00 71.75 71 ALA A N 1
ATOM 550 C CA . ALA A 1 71 ? 7.527 8.702 -15.528 1.00 71.75 71 ALA A CA 1
ATOM 551 C C . ALA A 1 71 ? 8.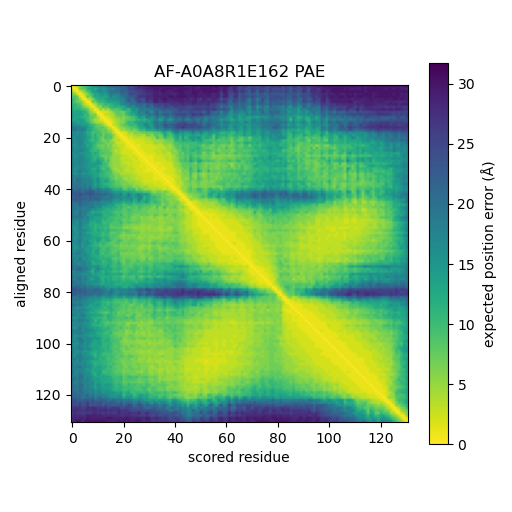101 9.010 -16.927 1.00 71.75 71 ALA A C 1
ATOM 553 O O . ALA A 1 71 ? 7.434 8.676 -17.907 1.00 71.75 71 ALA A O 1
ATOM 554 N N . PRO A 1 72 ? 9.315 9.579 -17.087 1.00 68.50 72 PRO A N 1
ATOM 555 C CA . PRO A 1 72 ? 9.870 9.816 -18.423 1.00 68.50 72 PRO A CA 1
ATOM 556 C C . PRO A 1 72 ? 10.126 8.512 -19.190 1.00 68.50 72 PRO A C 1
ATOM 558 O O . PRO A 1 72 ? 9.858 8.440 -20.385 1.00 68.50 72 PRO A O 1
ATOM 561 N N . LYS A 1 73 ? 10.552 7.448 -18.496 1.00 65.88 73 LYS A N 1
ATOM 562 C CA . LYS A 1 73 ? 10.748 6.118 -19.092 1.00 65.88 73 LYS A CA 1
ATOM 563 C C . LYS A 1 73 ? 9.431 5.446 -19.469 1.00 65.88 73 LYS A C 1
ATOM 565 O O . LYS A 1 73 ? 9.375 4.740 -20.469 1.00 65.88 73 LYS A O 1
ATOM 570 N N . ILE A 1 74 ? 8.368 5.712 -18.712 1.00 64.38 74 ILE A N 1
ATOM 571 C CA . ILE A 1 74 ? 7.004 5.277 -19.036 1.00 64.38 74 ILE A CA 1
ATOM 572 C C . ILE A 1 74 ? 6.511 5.979 -20.307 1.00 64.38 74 ILE A C 1
ATOM 574 O O . ILE A 1 74 ? 5.920 5.339 -21.173 1.00 64.38 74 ILE A O 1
ATOM 578 N N . LEU A 1 75 ? 6.788 7.279 -20.449 1.00 65.50 75 LEU A N 1
ATOM 579 C CA . LEU A 1 75 ? 6.410 8.053 -21.633 1.00 65.50 75 LEU A CA 1
ATOM 580 C C . LEU A 1 75 ? 7.161 7.585 -22.890 1.00 65.50 75 LEU A C 1
ATOM 582 O O . LEU A 1 75 ? 6.554 7.441 -23.948 1.00 65.50 75 LEU A O 1
ATOM 586 N N . GLU A 1 76 ? 8.463 7.310 -22.760 1.00 65.44 76 GLU A N 1
ATOM 587 C CA . GLU A 1 76 ? 9.290 6.726 -23.827 1.00 65.44 76 GLU A CA 1
ATOM 588 C C . GLU A 1 76 ? 8.773 5.336 -24.240 1.00 65.44 76 GLU A C 1
ATOM 590 O O . GLU A 1 76 ? 8.652 5.060 -25.432 1.00 65.44 76 GLU A O 1
ATOM 595 N N . ALA A 1 77 ? 8.396 4.489 -23.274 1.00 61.84 77 ALA A N 1
ATOM 596 C CA . ALA A 1 77 ? 7.853 3.152 -23.529 1.00 61.84 77 ALA A CA 1
ATOM 597 C C . ALA A 1 77 ? 6.454 3.166 -24.176 1.00 61.84 77 ALA A C 1
ATOM 599 O O . ALA A 1 77 ? 6.125 2.266 -24.941 1.00 61.84 77 ALA A O 1
ATOM 600 N N . LEU A 1 78 ? 5.628 4.182 -23.902 1.00 63.47 78 LEU A N 1
ATOM 601 C CA . LEU A 1 78 ? 4.330 4.377 -24.565 1.00 63.47 78 LEU A CA 1
ATOM 602 C C . LEU A 1 78 ? 4.470 4.923 -25.998 1.00 63.47 78 LEU A C 1
ATOM 604 O O . LEU A 1 78 ? 3.552 4.767 -26.802 1.00 63.47 78 LEU A O 1
ATOM 608 N N . GLY A 1 79 ? 5.593 5.578 -26.311 1.00 67.81 79 GLY A N 1
ATOM 609 C CA . GLY A 1 79 ? 5.840 6.261 -27.584 1.00 67.81 79 GLY A CA 1
ATOM 610 C C . GLY A 1 79 ? 6.602 5.457 -28.648 1.00 67.81 79 GLY A C 1
ATOM 611 O O . GLY A 1 79 ? 6.729 5.941 -29.771 1.00 67.81 79 GLY A O 1
ATOM 612 N N . GLY A 1 80 ? 7.110 4.259 -28.340 1.00 61.06 80 GLY A N 1
ATOM 613 C CA . GLY A 1 80 ? 7.927 3.448 -29.254 1.00 61.06 80 GLY A CA 1
ATOM 614 C C . GLY A 1 80 ? 7.692 1.944 -29.094 1.00 61.06 80 GLY A C 1
ATOM 615 O O . GLY A 1 80 ? 7.210 1.506 -28.059 1.00 61.06 80 GLY A O 1
ATOM 616 N N . ILE A 1 81 ? 7.999 1.181 -30.153 1.00 58.09 81 ILE A N 1
ATOM 617 C CA . ILE A 1 81 ? 7.770 -0.270 -30.328 1.00 58.09 81 ILE A CA 1
ATOM 618 C C . ILE A 1 81 ? 7.948 -1.025 -29.001 1.00 58.09 81 ILE A C 1
ATOM 620 O O . ILE A 1 81 ? 9.053 -1.130 -28.479 1.00 58.09 81 ILE A O 1
ATOM 624 N N . ILE A 1 82 ? 6.834 -1.502 -28.450 1.00 57.81 82 ILE A N 1
ATOM 625 C CA . ILE A 1 82 ? 6.765 -2.035 -27.090 1.00 57.81 82 ILE A CA 1
ATOM 626 C C . ILE A 1 82 ? 7.407 -3.425 -27.043 1.00 57.81 82 ILE A C 1
ATOM 628 O O . ILE A 1 82 ? 6.885 -4.369 -27.640 1.00 57.81 82 ILE A O 1
ATOM 632 N N . ASP A 1 83 ? 8.482 -3.571 -26.267 1.00 64.81 83 ASP A N 1
ATOM 633 C CA . ASP A 1 83 ? 8.949 -4.880 -25.812 1.00 64.81 83 ASP A CA 1
ATOM 634 C C . ASP A 1 83 ? 7.952 -5.445 -24.787 1.00 64.81 83 ASP A C 1
ATOM 636 O O . ASP A 1 83 ? 7.677 -4.837 -23.746 1.00 64.81 83 ASP A O 1
ATOM 640 N N . PHE A 1 84 ? 7.396 -6.625 -25.078 1.00 66.75 84 PHE A N 1
ATOM 641 C CA . PHE A 1 84 ? 6.365 -7.281 -24.259 1.00 66.75 84 PHE A CA 1
ATOM 642 C C . PHE A 1 84 ? 6.800 -7.482 -22.795 1.00 66.75 84 PHE A C 1
ATOM 644 O O . PHE A 1 84 ? 5.990 -7.369 -21.876 1.00 66.75 84 PHE A O 1
ATOM 651 N N . GLU A 1 85 ? 8.091 -7.726 -22.569 1.00 69.12 85 GLU A N 1
ATOM 652 C CA . GLU A 1 85 ? 8.676 -7.912 -21.239 1.00 69.12 85 GLU A CA 1
ATOM 653 C C . GLU A 1 85 ? 8.625 -6.628 -20.393 1.00 69.12 85 GLU A C 1
ATOM 655 O O . GLU A 1 85 ? 8.209 -6.662 -19.232 1.00 69.12 85 GLU A O 1
ATOM 660 N N . LEU A 1 86 ? 8.953 -5.474 -20.987 1.00 68.56 86 LEU A N 1
ATOM 661 C CA . LEU A 1 86 ? 8.907 -4.176 -20.308 1.00 68.56 86 LEU A CA 1
ATOM 662 C C . LEU A 1 86 ? 7.467 -3.791 -19.947 1.00 68.56 86 LEU A C 1
ATOM 664 O O . LEU A 1 86 ? 7.208 -3.321 -18.837 1.00 68.56 86 LEU A O 1
ATOM 668 N N . ALA A 1 87 ? 6.522 -4.037 -20.859 1.00 69.56 87 ALA A N 1
ATOM 669 C CA . ALA A 1 87 ? 5.103 -3.792 -20.617 1.00 69.56 87 ALA A CA 1
ATOM 670 C C . ALA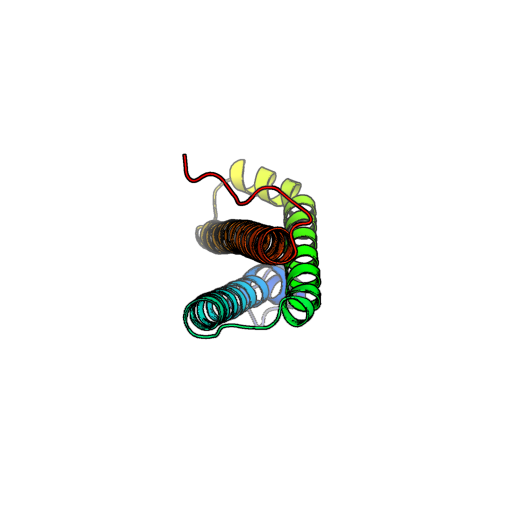 A 1 87 ? 4.550 -4.655 -19.473 1.00 69.56 87 ALA A C 1
ATOM 672 O O . ALA A 1 87 ? 3.761 -4.170 -18.657 1.00 69.56 87 ALA A O 1
ATOM 673 N N . LEU A 1 88 ? 4.980 -5.916 -19.375 1.00 72.00 88 LEU A N 1
ATOM 674 C CA . LEU A 1 88 ? 4.557 -6.828 -18.313 1.00 72.00 88 LEU A CA 1
ATOM 675 C C . LEU A 1 88 ? 5.081 -6.369 -16.948 1.00 72.00 88 LEU A C 1
ATOM 677 O O . LEU A 1 88 ? 4.298 -6.226 -16.008 1.00 72.00 88 LEU A O 1
ATOM 681 N N . ILE A 1 89 ? 6.380 -6.073 -16.849 1.00 71.62 89 ILE A N 1
ATOM 682 C CA . ILE A 1 89 ? 7.011 -5.569 -15.618 1.00 71.62 89 ILE A CA 1
ATOM 683 C C . ILE A 1 89 ? 6.337 -4.269 -15.164 1.00 71.62 89 ILE A C 1
ATOM 685 O O . ILE A 1 89 ? 6.016 -4.113 -13.984 1.00 71.62 89 ILE A O 1
ATOM 689 N N . PHE A 1 90 ? 6.068 -3.359 -16.104 1.00 73.38 90 PHE A N 1
ATOM 690 C CA . PHE A 1 90 ? 5.370 -2.111 -15.823 1.00 73.38 90 PHE A CA 1
ATOM 691 C C . PHE A 1 90 ? 3.949 -2.345 -15.300 1.00 73.38 90 PHE A C 1
ATOM 693 O O . PHE A 1 90 ? 3.579 -1.801 -14.263 1.00 73.38 90 PHE A O 1
ATOM 700 N N . THR A 1 91 ? 3.172 -3.202 -15.964 1.00 74.12 91 THR A N 1
ATOM 701 C CA . THR A 1 91 ? 1.788 -3.502 -15.566 1.00 74.12 91 THR A CA 1
ATOM 702 C C . THR A 1 91 ? 1.729 -4.093 -14.159 1.00 74.12 91 THR A C 1
ATOM 704 O O . THR A 1 91 ? 0.889 -3.691 -13.352 1.00 74.12 91 THR A O 1
ATOM 707 N N . VAL A 1 92 ? 2.647 -5.006 -13.830 1.00 76.88 92 VAL A N 1
ATOM 708 C CA . VAL A 1 92 ? 2.722 -5.605 -12.491 1.00 76.88 92 VAL A CA 1
ATOM 709 C C . VAL A 1 92 ? 3.100 -4.560 -11.444 1.00 76.88 92 VAL A C 1
ATOM 711 O O . VAL A 1 92 ? 2.469 -4.502 -10.389 1.00 76.88 92 VAL A O 1
ATOM 714 N N . TYR A 1 93 ? 4.072 -3.693 -11.740 1.00 76.00 93 TYR A N 1
ATOM 715 C CA . TYR A 1 93 ? 4.448 -2.597 -10.848 1.00 76.00 93 TYR A CA 1
ATOM 716 C C . TYR A 1 93 ? 3.282 -1.626 -10.605 1.00 76.00 93 TYR A C 1
ATOM 718 O O . TYR A 1 93 ? 2.980 -1.303 -9.456 1.00 76.00 93 TYR A O 1
ATOM 726 N N . SER A 1 94 ? 2.576 -1.202 -11.659 1.00 77.25 94 SER A N 1
ATOM 727 C CA . SER A 1 94 ? 1.399 -0.333 -11.545 1.00 77.25 94 SER A CA 1
ATOM 728 C C . SER A 1 94 ? 0.274 -0.990 -10.748 1.00 77.25 94 SER A C 1
ATOM 730 O O . SER A 1 94 ? -0.337 -0.340 -9.902 1.00 77.25 94 SER A O 1
ATOM 732 N N . MET A 1 95 ? 0.024 -2.283 -10.962 1.00 81.81 95 MET A N 1
ATOM 733 C CA . MET A 1 95 ? -0.955 -3.037 -10.181 1.00 81.81 95 MET A CA 1
ATOM 734 C C . MET A 1 95 ? -0.566 -3.079 -8.698 1.00 81.81 95 MET A C 1
ATOM 736 O O . MET A 1 95 ? -1.404 -2.817 -7.837 1.00 81.81 95 MET A O 1
ATOM 740 N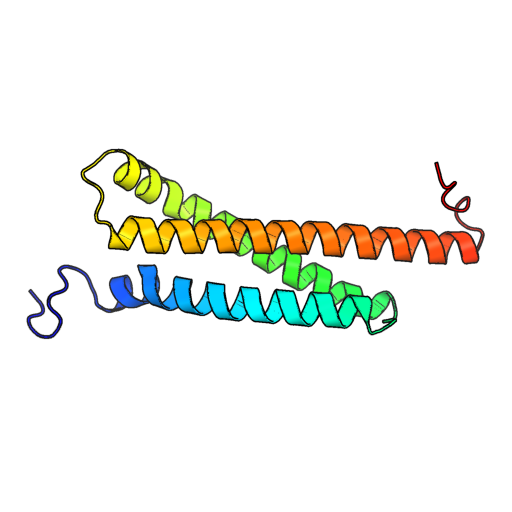 N . GLY A 1 96 ? 0.711 -3.328 -8.396 1.00 78.56 96 GLY A N 1
ATOM 741 C CA . GLY A 1 96 ? 1.256 -3.279 -7.041 1.00 78.56 96 GLY A CA 1
ATOM 742 C C . GLY A 1 96 ? 1.102 -1.915 -6.376 1.00 78.56 96 GLY A C 1
ATOM 743 O O . GLY A 1 96 ? 0.663 -1.827 -5.230 1.00 78.56 96 GLY A O 1
ATOM 744 N N . PHE A 1 97 ? 1.404 -0.844 -7.111 1.00 80.44 97 PHE A N 1
ATOM 745 C CA . PHE A 1 97 ? 1.235 0.530 -6.647 1.00 80.44 97 PHE A CA 1
ATOM 746 C C . PHE A 1 97 ? -0.223 0.832 -6.283 1.00 80.44 97 PHE A C 1
ATOM 748 O O . PHE A 1 97 ? -0.497 1.309 -5.180 1.00 80.44 97 PHE A O 1
ATOM 755 N N . VAL A 1 98 ? -1.163 0.496 -7.173 1.00 83.62 98 VAL A N 1
ATOM 756 C CA . VAL A 1 98 ? -2.600 0.706 -6.949 1.00 83.62 98 VAL A CA 1
ATOM 757 C C . VAL A 1 98 ? -3.094 -0.108 -5.755 1.00 83.62 98 VAL A C 1
ATOM 759 O O . VAL A 1 98 ? -3.782 0.435 -4.894 1.00 83.62 98 VAL A O 1
ATOM 762 N N . MET A 1 99 ? -2.711 -1.383 -5.649 1.00 81.31 99 MET A N 1
ATOM 763 C CA . MET A 1 99 ? -3.102 -2.234 -4.519 1.00 81.31 99 MET A CA 1
ATOM 764 C C . MET A 1 99 ? -2.550 -1.716 -3.190 1.00 81.31 99 MET A C 1
ATOM 766 O O . MET A 1 99 ? -3.277 -1.663 -2.198 1.00 81.31 99 MET A O 1
ATOM 770 N N . ASN A 1 100 ? -1.289 -1.278 -3.168 1.00 84.56 100 ASN A N 1
ATOM 771 C CA . ASN A 1 100 ? -0.680 -0.693 -1.980 1.00 84.56 100 ASN A CA 1
ATOM 772 C C . ASN A 1 100 ? -1.389 0.606 -1.569 1.00 84.56 100 ASN A C 1
ATOM 774 O O . ASN A 1 100 ? -1.651 0.816 -0.386 1.00 84.56 100 ASN A O 1
ATOM 778 N N . TRP A 1 101 ? -1.764 1.446 -2.538 1.00 84.00 101 TRP A N 1
ATOM 779 C CA . TRP A 1 101 ? -2.518 2.673 -2.290 1.00 84.00 101 TRP A CA 1
ATOM 780 C C . TRP A 1 101 ? -3.924 2.392 -1.739 1.00 84.00 101 TRP A C 1
ATOM 782 O O . TRP A 1 101 ? -4.321 2.977 -0.729 1.00 84.00 101 TRP A O 1
ATOM 792 N N . LEU A 1 102 ? -4.651 1.444 -2.341 1.00 85.88 102 LEU A N 1
ATOM 793 C CA . LEU A 1 102 ? -5.969 1.006 -1.872 1.00 85.88 102 LEU A CA 1
ATOM 794 C C . LEU A 1 102 ? -5.908 0.440 -0.450 1.00 85.88 102 LEU A C 1
ATOM 796 O O . LEU A 1 102 ? -6.752 0.777 0.380 1.00 85.88 102 LEU A O 1
ATOM 800 N N . PHE A 1 103 ? -4.900 -0.374 -0.133 1.00 84.56 103 PHE A N 1
ATOM 801 C CA . PHE A 1 103 ? -4.726 -0.884 1.224 1.00 84.56 103 PHE A CA 1
ATOM 802 C C . PHE A 1 103 ? -4.477 0.246 2.228 1.00 84.56 103 PHE A C 1
ATOM 804 O O . PHE A 1 103 ? -5.116 0.279 3.278 1.00 84.56 103 PHE A O 1
ATOM 811 N N . THR A 1 104 ? -3.601 1.201 1.903 1.00 87.00 104 THR A N 1
ATOM 812 C CA . THR A 1 104 ? -3.343 2.373 2.753 1.00 87.00 104 THR A CA 1
ATOM 813 C C . THR A 1 104 ? -4.622 3.168 3.003 1.00 87.00 104 THR A C 1
ATOM 815 O O . THR A 1 104 ? -4.899 3.548 4.141 1.00 87.00 104 THR A O 1
ATOM 818 N N . PHE A 1 105 ? -5.439 3.366 1.967 1.00 86.88 105 PHE A N 1
ATOM 819 C CA . PHE A 1 105 ? -6.739 4.020 2.081 1.00 86.88 105 PHE A C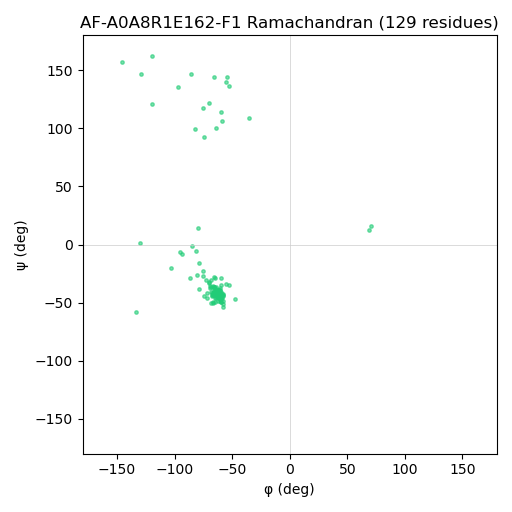A 1
ATOM 820 C C . PHE A 1 105 ? -7.675 3.269 3.040 1.00 86.88 105 PHE A C 1
ATOM 822 O O . PHE A 1 105 ? -8.223 3.878 3.962 1.00 86.88 105 PHE A O 1
ATOM 829 N N . VAL A 1 106 ? -7.821 1.950 2.874 1.00 86.94 106 VAL A N 1
ATOM 830 C CA . VAL A 1 106 ? -8.646 1.102 3.754 1.00 86.94 106 VAL A CA 1
ATOM 831 C C . VAL A 1 106 ? -8.141 1.144 5.197 1.00 86.94 106 VAL A C 1
ATOM 833 O O . VAL A 1 106 ? -8.938 1.283 6.125 1.00 86.94 106 VAL A O 1
ATOM 836 N N . LEU A 1 107 ? -6.825 1.070 5.398 1.00 85.38 107 LEU A N 1
ATOM 837 C CA . LEU A 1 107 ? -6.199 1.084 6.717 1.00 85.38 107 LEU A CA 1
ATOM 838 C C . LEU A 1 107 ? -6.465 2.403 7.459 1.00 85.38 107 LEU A C 1
ATOM 840 O O . LEU A 1 107 ? -6.819 2.381 8.640 1.00 85.38 107 LEU A O 1
ATOM 844 N N . TRP A 1 108 ? -6.360 3.538 6.763 1.00 88.12 108 TRP A N 1
ATOM 845 C CA . TRP A 1 108 ? -6.700 4.857 7.305 1.00 88.12 108 TRP A CA 1
ATOM 846 C C . TRP A 1 108 ? -8.182 4.967 7.681 1.00 88.12 108 TRP A C 1
ATOM 848 O O . TRP A 1 108 ? -8.504 5.403 8.787 1.00 88.12 108 TRP A O 1
ATOM 858 N N . HIS A 1 109 ? -9.088 4.505 6.813 1.00 87.56 109 HIS A N 1
ATOM 859 C CA . HIS A 1 109 ? -10.527 4.507 7.101 1.00 87.56 109 HIS A CA 1
ATOM 860 C C . HIS A 1 109 ? -10.870 3.634 8.307 1.00 87.56 109 HIS A C 1
ATOM 862 O O . HIS A 1 109 ? -11.648 4.040 9.173 1.00 87.56 109 HIS A O 1
ATOM 868 N N . TYR A 1 110 ? -10.256 2.455 8.401 1.00 85.31 110 TYR A N 1
ATOM 869 C CA . TYR A 1 110 ? -10.426 1.566 9.541 1.00 85.31 110 TYR A CA 1
ATOM 870 C C . TYR A 1 110 ? -9.923 2.209 10.842 1.00 85.31 110 TYR A C 1
ATOM 872 O O . TYR A 1 110 ? -10.620 2.155 11.859 1.00 85.31 110 TYR A O 1
ATOM 880 N N . TYR A 1 111 ? -8.752 2.857 10.813 1.00 86.12 111 TYR A N 1
ATOM 881 C CA . TYR A 1 111 ? -8.206 3.582 11.963 1.00 86.12 111 TYR A CA 1
ATOM 882 C C . TYR A 1 111 ? -9.163 4.680 12.446 1.00 86.12 111 TYR A C 1
ATOM 884 O O . TYR A 1 111 ? -9.563 4.665 13.612 1.00 86.12 111 TYR A O 1
ATOM 892 N N . TRP A 1 112 ? -9.598 5.578 11.554 1.00 86.31 112 TRP A N 1
ATOM 893 C CA . TRP A 1 112 ? -10.493 6.680 11.920 1.00 86.31 112 TRP A CA 1
ATOM 894 C C . TRP A 1 112 ? -11.851 6.195 12.416 1.00 86.31 112 TRP A C 1
ATOM 896 O O . TRP A 1 112 ? -12.377 6.726 13.393 1.00 86.31 112 TRP A O 1
ATOM 906 N N . HIS A 1 113 ? -12.420 5.159 11.794 1.00 84.94 113 HIS A N 1
ATOM 907 C CA . HIS A 1 113 ? -13.678 4.578 12.256 1.00 84.94 113 HIS A CA 1
ATOM 908 C C . HIS A 1 113 ? -13.556 4.045 13.693 1.00 84.94 113 HIS A C 1
ATOM 910 O O . HIS A 1 113 ? -14.420 4.294 14.538 1.00 84.94 113 HIS A O 1
ATOM 916 N N . ARG A 1 114 ? -12.457 3.346 13.998 1.00 83.69 114 ARG A N 1
ATOM 917 C CA . ARG A 1 114 ? -12.173 2.829 15.343 1.00 83.69 114 ARG A CA 1
ATOM 918 C C . ARG A 1 114 ? -11.928 3.948 16.352 1.00 83.69 114 ARG A C 1
ATOM 920 O O . ARG A 1 114 ? -12.442 3.865 17.463 1.00 83.69 114 ARG A O 1
ATOM 927 N N . GLU A 1 115 ? -11.181 4.979 15.973 1.00 86.12 115 GLU A N 1
ATOM 928 C CA . GLU A 1 115 ? -10.925 6.154 16.808 1.00 86.12 115 GLU A CA 1
ATOM 929 C C . GLU A 1 115 ? -12.229 6.872 17.164 1.00 86.12 115 GLU A C 1
ATOM 931 O O . GLU A 1 115 ? -12.510 7.088 18.342 1.00 86.12 115 GLU A O 1
ATOM 936 N N . ARG A 1 116 ? -13.085 7.139 16.168 1.00 84.44 116 ARG A N 1
ATOM 937 C CA . ARG A 1 116 ? -14.404 7.751 16.382 1.00 84.44 116 ARG A CA 1
ATOM 938 C C . ARG A 1 116 ? -15.277 6.927 17.315 1.00 84.44 116 ARG A C 1
ATOM 940 O O . ARG A 1 116 ? -15.907 7.494 18.200 1.00 84.44 116 ARG A O 1
ATOM 947 N N . LYS A 1 117 ? -15.297 5.601 17.156 1.00 84.38 117 LYS A N 1
ATOM 948 C CA . LYS A 1 117 ? -16.065 4.719 18.042 1.00 84.38 117 LYS A CA 1
ATOM 949 C C . LYS A 1 117 ? -15.583 4.812 19.493 1.00 84.38 117 LYS A C 1
ATOM 951 O O . LYS A 1 117 ? -16.405 4.945 20.390 1.00 84.38 117 LYS A O 1
ATOM 956 N N . ILE A 1 118 ? -14.268 4.814 19.719 1.00 84.50 118 ILE A N 1
ATOM 957 C CA . ILE A 1 118 ? -13.688 4.951 21.065 1.00 84.50 118 ILE A CA 1
ATOM 958 C C . ILE A 1 118 ? -13.980 6.338 21.658 1.00 84.50 118 ILE A C 1
ATOM 960 O O . ILE A 1 118 ? -14.285 6.449 22.843 1.00 84.50 118 ILE A O 1
ATOM 964 N N . LEU A 1 119 ? -13.894 7.405 20.861 1.00 83.12 119 LEU A N 1
ATOM 965 C CA . LEU A 1 119 ? -14.214 8.763 21.313 1.00 83.12 119 LEU A CA 1
ATOM 966 C C . LEU A 1 119 ? -15.706 8.931 21.636 1.00 83.12 119 LEU A C 1
ATOM 968 O O . LEU A 1 119 ? -16.038 9.622 22.600 1.00 83.12 119 LEU A O 1
ATOM 972 N N . ALA A 1 120 ? -16.587 8.267 20.884 1.00 82.81 120 ALA A N 1
ATOM 973 C CA . ALA A 1 120 ? -18.019 8.212 21.162 1.00 82.81 120 ALA A CA 1
ATOM 974 C C . ALA A 1 120 ? -18.332 7.431 22.447 1.00 82.81 120 ALA A C 1
ATOM 976 O O . ALA A 1 120 ? -19.099 7.907 23.277 1.00 82.81 120 ALA A O 1
ATOM 977 N N . GLU A 1 121 ? -17.683 6.281 22.670 1.00 83.25 121 GLU A N 1
ATOM 978 C CA . GLU A 1 121 ? -17.783 5.520 23.929 1.00 83.25 121 GLU A CA 1
ATOM 979 C C . GLU A 1 121 ? -17.310 6.343 25.143 1.00 83.25 121 GLU A C 1
ATOM 981 O O . GLU A 1 121 ? -17.806 6.160 26.252 1.00 83.25 121 GLU A O 1
ATOM 986 N N . ARG A 1 122 ? -16.379 7.283 24.936 1.00 83.69 122 ARG A N 1
ATOM 987 C CA . ARG A 1 122 ? -15.898 8.228 25.959 1.00 83.69 122 ARG A CA 1
ATOM 988 C C . ARG A 1 122 ? -16.762 9.489 26.105 1.00 83.69 122 ARG A C 1
ATOM 990 O O . ARG A 1 122 ? -16.432 10.332 26.932 1.00 83.69 122 ARG A O 1
ATOM 997 N N . GLY A 1 123 ? -17.827 9.641 25.314 1.00 77.88 123 GLY A N 1
ATOM 998 C CA . GLY A 1 123 ? -18.728 10.800 25.355 1.00 77.88 123 GLY A CA 1
ATOM 999 C C . GLY A 1 123 ? -18.129 12.111 24.827 1.00 77.88 123 GLY A C 1
ATOM 1000 O O . GLY A 1 123 ? -18.674 13.175 25.095 1.00 77.88 123 GLY A O 1
ATOM 1001 N N . ILE A 1 124 ? -17.006 12.055 24.098 1.00 78.69 124 ILE A N 1
ATOM 1002 C CA . ILE A 1 124 ? -16.298 13.241 23.572 1.00 78.69 124 ILE A CA 1
ATOM 1003 C C . ILE A 1 124 ? -16.873 13.675 22.212 1.00 78.69 124 ILE A C 1
ATOM 1005 O O . ILE A 1 124 ? -16.827 14.851 21.861 1.00 78.69 124 ILE A O 1
ATOM 1009 N N . PHE A 1 125 ? -17.417 12.730 21.441 1.00 66.81 125 PHE A N 1
ATOM 1010 C CA . PHE A 1 125 ? -18.024 12.958 20.128 1.00 66.81 125 PHE A CA 1
ATOM 1011 C C . PHE A 1 125 ? -19.419 12.317 20.085 1.00 66.81 125 PHE A C 1
ATOM 1013 O O . PHE A 1 125 ? -19.592 11.257 20.693 1.00 66.81 125 PHE A O 1
ATOM 1020 N N . PRO A 1 126 ? -20.405 12.892 19.365 1.00 63.91 126 PRO A N 1
ATOM 1021 C CA . PRO A 1 126 ? -21.657 12.187 19.112 1.00 63.91 126 PRO A CA 1
ATOM 1022 C C . PRO A 1 126 ? -21.354 10.829 18.451 1.00 63.91 126 PRO A C 1
ATOM 1024 O O . PRO A 1 126 ? -20.436 10.749 17.621 1.00 63.91 126 PRO A O 1
ATOM 1027 N N . PRO A 1 127 ? -22.065 9.747 18.833 1.00 60.41 127 PRO A N 1
ATOM 1028 C CA . PRO A 1 127 ? -21.885 8.450 18.196 1.00 60.41 127 PRO A CA 1
ATOM 1029 C C . PRO A 1 127 ? -22.079 8.603 1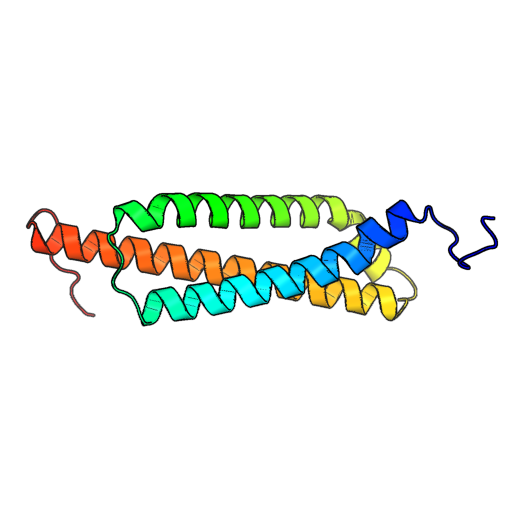6.687 1.00 60.41 127 PRO A C 1
ATOM 1031 O O . PRO A 1 127 ? -22.890 9.430 16.271 1.00 60.41 127 PRO A O 1
ATOM 1034 N N . PRO A 1 128 ? -21.326 7.858 15.856 1.00 59.66 128 PRO A N 1
ATOM 1035 C CA . PRO A 1 128 ? -21.538 7.904 14.421 1.00 59.66 128 PRO A CA 1
ATOM 1036 C C . PRO A 1 128 ? -22.987 7.492 14.157 1.00 59.66 128 PRO A C 1
ATOM 1038 O O . PRO A 1 128 ? -23.341 6.327 14.333 1.00 59.66 128 PRO A O 1
ATOM 1041 N N . GLU A 1 129 ? -23.825 8.464 13.805 1.00 59.62 129 GLU A N 1
ATOM 1042 C CA . GLU A 1 129 ? -25.173 8.207 13.326 1.00 59.62 129 GLU A CA 1
ATOM 1043 C C . GLU A 1 129 ? -25.016 7.356 12.066 1.00 59.62 129 GLU A C 1
ATOM 1045 O O . GLU A 1 129 ? -24.388 7.769 11.089 1.00 59.62 129 GLU A O 1
ATOM 1050 N N . PHE A 1 130 ? -25.481 6.110 12.146 1.00 54.25 130 PHE A N 1
ATOM 1051 C CA . PHE A 1 130 ? -25.650 5.257 10.981 1.00 54.25 130 PHE A CA 1
ATOM 1052 C C . PHE A 1 130 ? -26.718 5.919 10.107 1.00 54.25 130 PHE A C 1
ATOM 1054 O O . PHE A 1 130 ? -27.905 5.822 10.414 1.00 54.25 130 PHE A O 1
ATOM 1061 N N . ILE A 1 131 ? -26.277 6.624 9.066 1.00 42.31 131 ILE A N 1
ATOM 1062 C CA . ILE A 1 131 ? -27.084 6.899 7.876 1.00 42.31 131 ILE A CA 1
ATOM 1063 C C . ILE A 1 131 ? -26.729 5.830 6.849 1.00 42.31 131 ILE A C 1
ATOM 1065 O O . ILE A 1 131 ? -25.510 5.623 6.632 1.00 42.31 131 ILE A O 1
#

Mean predicted aligned error: 11.15 Å

Foldseek 3Di:
DPPPPPDPDPPCCVCVVFVVLLVVLVVLLVVLVVVVVCVVPDDDDLVVLVVVLVVLVVVLVVLVVVCVVCVVVVVVCVVDDHDPRNVVRVVSSVVSSVSSVVSSVVSVVSSVLVVLCVCCVVVNDPRPPDD

Sequence (131 aa):
MHRVLGTNECVANYLDGGYMRFAWTIEQSSALFVSLVSLICMKKPLWLLWPGLLMQSSYTLGLSVLTMATAPKILEALGGIIDFELALIFTVYSMGFVMNWLFTFVLWHYYWHRERKILAERGIFPPPEFI